Protein AF-A0A850S2R1-F1 (afdb_monomer)

Mean predicted aligned error: 12.79 Å

Secondary structure (DSSP, 8-state):
------------------------EEEEEEE-SSSS---EEEEEEEEEEEEEETTTEEEEEEE-TTSS-EEEEEEETTTEEE-PSPBS-HHHHHHHHHHHHT--

Radius of gyration: 22.03 Å; Cα contacts (8 Å, |Δi|>4): 179; chains: 1; bounding box: 84×21×46 Å

pLDDT: mean 72.72, std 15.81, range [40.78, 91.69]

Solvent-accessible surface area (backbone atoms only — not comparable to full-atom values): 6262 Å² total; per-residue (Å²): 132,89,82,85,87,83,83,88,79,79,81,76,80,78,77,78,74,77,76,76,69,78,69,48,72,47,76,44,61,34,44,52,80,74,64,98,66,72,53,74,39,83,43,68,28,31,47,77,44,76,50,56,15,82,64,39,34,46,35,34,35,29,25,32,88,84,71,62,40,24,36,41,34,36,33,35,97,85,83,44,75,48,35,61,56,75,31,77,43,66,69,60,34,50,54,50,39,52,54,46,36,70,33,108

Structure (mmCIF, N/CA/C/O backbone):
data_AF-A0A850S2R1-F1
#
_entry.id   AF-A0A850S2R1-F1
#
loop_
_atom_site.gro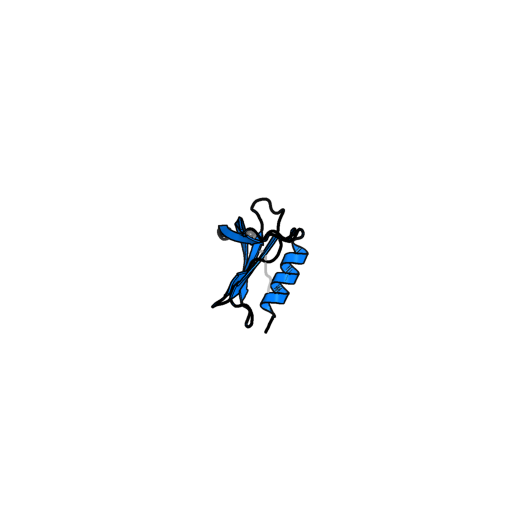up_PDB
_atom_site.id
_atom_site.type_symbol
_atom_site.label_atom_id
_atom_site.label_alt_id
_atom_site.label_comp_id
_atom_site.label_asym_id
_atom_site.label_entity_id
_atom_site.label_seq_id
_atom_site.pdbx_PDB_ins_code
_atom_site.Cartn_x
_atom_site.Cartn_y
_atom_site.Cartn_z
_atom_site.occupancy
_atom_site.B_iso_or_equiv
_atom_site.auth_seq_id
_atom_site.auth_comp_id
_atom_site.auth_asym_id
_atom_site.auth_atom_id
_atom_site.pdbx_PDB_model_num
ATOM 1 N N . MET A 1 1 ? -64.727 1.482 -23.372 1.00 40.78 1 MET A N 1
ATOM 2 C CA . MET A 1 1 ? -63.900 0.318 -23.738 1.00 40.78 1 MET A CA 1
ATOM 3 C C . MET A 1 1 ? -62.848 0.862 -24.699 1.00 40.78 1 MET A C 1
ATOM 5 O O . MET A 1 1 ? -63.258 1.375 -25.729 1.00 40.78 1 MET A O 1
ATOM 9 N N . THR A 1 2 ? -61.646 1.238 -24.229 1.00 45.84 2 THR A N 1
ATOM 10 C CA . THR A 1 2 ? -60.404 0.410 -24.253 1.00 45.84 2 THR A CA 1
ATOM 11 C C . THR A 1 2 ? -60.204 -0.187 -25.648 1.00 45.84 2 THR A C 1
ATOM 13 O O . THR A 1 2 ? -61.080 -0.910 -26.092 1.00 45.84 2 THR A O 1
ATOM 16 N N . GLU A 1 3 ? -59.187 0.175 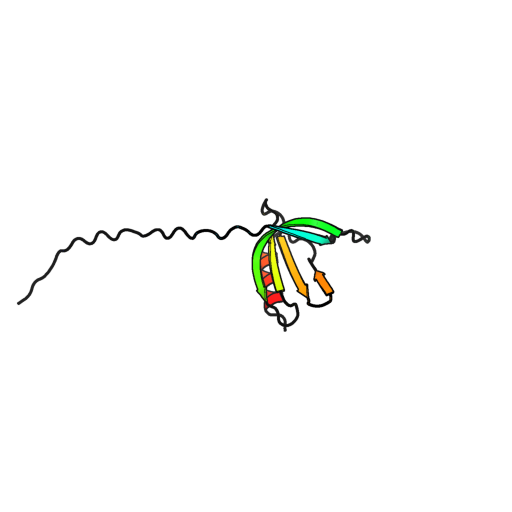-26.432 1.00 46.03 3 GLU A N 1
ATOM 17 C CA . GLU A 1 3 ? -57.750 -0.139 -26.275 1.00 46.03 3 GLU A CA 1
ATOM 18 C C . GLU A 1 3 ? -56.917 0.888 -27.094 1.00 46.03 3 GLU A C 1
ATOM 20 O O . GLU A 1 3 ? -57.336 1.300 -28.169 1.00 46.03 3 GLU A O 1
ATOM 25 N N . GLN A 1 4 ? -55.910 1.574 -26.546 1.00 41.94 4 GLN A N 1
ATOM 26 C CA . GLN A 1 4 ? -54.514 1.169 -26.297 1.00 41.94 4 GLN A CA 1
ATOM 27 C C . GLN A 1 4 ? -53.599 1.044 -27.541 1.00 41.94 4 GLN A C 1
ATOM 29 O O . GLN A 1 4 ? -53.848 0.249 -28.435 1.00 41.94 4 GLN A O 1
ATOM 34 N N . THR A 1 5 ? -52.465 1.765 -27.458 1.00 49.09 5 THR A N 1
ATOM 35 C CA . THR A 1 5 ? -51.103 1.302 -27.814 1.00 49.09 5 THR A CA 1
ATOM 36 C C . THR A 1 5 ? -50.759 1.301 -29.312 1.00 49.09 5 THR A C 1
ATOM 38 O O . THR A 1 5 ? -51.293 0.544 -30.105 1.00 49.09 5 THR A O 1
ATOM 41 N N 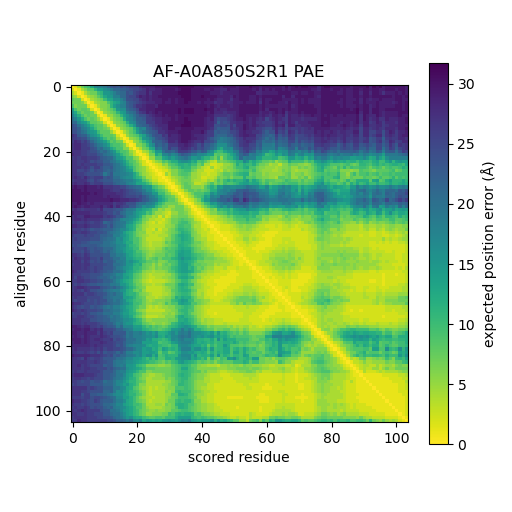. THR A 1 6 ? -49.823 2.124 -29.795 1.00 49.94 6 THR A N 1
ATOM 42 C CA . THR A 1 6 ? -48.381 1.869 -29.624 1.00 49.94 6 THR A CA 1
ATOM 43 C C . THR A 1 6 ? -47.578 3.162 -29.805 1.00 49.94 6 THR A C 1
ATOM 45 O O . THR A 1 6 ? -47.484 3.693 -30.909 1.00 49.94 6 THR A O 1
ATOM 48 N N . GLN A 1 7 ? -46.990 3.664 -28.719 1.00 48.62 7 GLN A N 1
ATOM 49 C CA . GLN A 1 7 ? -45.872 4.606 -28.777 1.00 48.62 7 GLN A CA 1
ATOM 50 C C . GLN A 1 7 ? -44.589 3.773 -28.840 1.00 48.62 7 GLN A C 1
ATOM 52 O O . GLN A 1 7 ? -44.343 2.945 -27.967 1.00 48.62 7 GLN A O 1
ATOM 57 N N . LEU A 1 8 ? -43.809 3.956 -29.902 1.00 53.25 8 LEU A N 1
ATOM 58 C CA . LEU A 1 8 ? -42.462 3.412 -30.022 1.00 53.25 8 LEU A CA 1
ATOM 59 C C . LEU A 1 8 ? -41.544 4.265 -29.135 1.00 53.25 8 LEU A C 1
ATOM 61 O O . LEU A 1 8 ? -41.178 5.373 -29.520 1.00 53.25 8 LEU A O 1
ATOM 65 N N . LEU A 1 9 ? -41.228 3.768 -27.937 1.00 50.03 9 LEU A N 1
ATOM 66 C CA . LEU A 1 9 ? -40.109 4.259 -27.135 1.00 50.03 9 LEU A CA 1
ATOM 67 C C . LEU A 1 9 ? -38.820 3.689 -27.736 1.00 50.03 9 LEU A C 1
ATOM 69 O O . LEU A 1 9 ? -38.566 2.488 -27.668 1.00 50.03 9 LEU A O 1
ATOM 73 N N . THR A 1 10 ? -38.015 4.550 -28.343 1.00 51.53 10 THR A N 1
ATOM 74 C CA . THR A 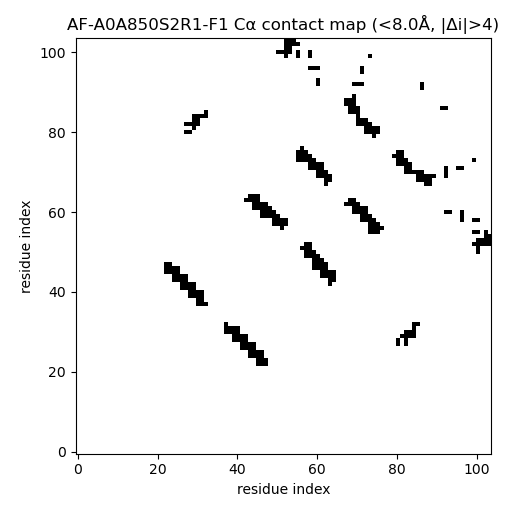1 10 ? -36.576 4.329 -28.464 1.00 51.53 10 THR A CA 1
ATOM 75 C C . THR A 1 10 ? -35.950 4.737 -27.138 1.00 51.53 10 THR A C 1
ATOM 77 O O . THR A 1 10 ? -35.790 5.928 -26.886 1.00 51.53 10 THR A O 1
ATOM 80 N N . ASP A 1 11 ? -35.642 3.757 -26.289 1.00 50.09 11 ASP A N 1
ATOM 81 C CA . ASP A 1 11 ? -34.753 3.962 -25.147 1.00 50.09 11 ASP A CA 1
ATOM 82 C C . ASP A 1 11 ? -33.346 4.241 -25.689 1.00 50.09 11 ASP A C 1
ATOM 84 O O . ASP A 1 11 ? -32.637 3.349 -26.166 1.00 50.09 11 ASP A O 1
ATOM 88 N N . GLU A 1 12 ? -32.972 5.516 -25.669 1.00 54.19 12 GLU A N 1
ATOM 89 C CA . GLU A 1 12 ? -31.592 5.950 -25.812 1.00 54.19 12 GLU A CA 1
ATOM 90 C C . GLU A 1 12 ? -30.824 5.438 -24.591 1.00 54.19 12 GLU A C 1
ATOM 92 O O . GLU A 1 12 ? -31.082 5.819 -23.451 1.00 54.19 12 GLU A O 1
ATOM 97 N N . ILE A 1 13 ? -29.899 4.512 -24.831 1.00 56.78 13 ILE A N 1
ATOM 98 C CA . ILE A 1 13 ? -28.959 4.032 -23.823 1.00 56.78 13 ILE A CA 1
ATOM 99 C C . ILE A 1 13 ? -28.030 5.207 -23.503 1.00 56.78 13 ILE A C 1
ATOM 101 O O . ILE A 1 13 ? -27.055 5.446 -24.217 1.00 56.78 13 ILE A O 1
ATOM 105 N N . GLU A 1 14 ? -28.338 5.953 -22.443 1.00 51.94 14 GLU A N 1
ATOM 106 C CA . GLU A 1 14 ? -27.405 6.891 -21.828 1.00 51.94 14 GLU A CA 1
ATOM 107 C C . GLU A 1 14 ? -26.210 6.091 -21.294 1.00 51.94 14 GLU A C 1
ATOM 109 O O . GLU A 1 14 ? -26.230 5.520 -20.204 1.00 51.94 14 GLU A O 1
ATOM 114 N N . GLN A 1 15 ? -25.149 6.009 -22.096 1.00 51.97 15 GLN A N 1
ATOM 115 C CA . GLN A 1 15 ? -23.833 5.633 -21.603 1.00 51.97 15 GLN A CA 1
ATOM 116 C C . GLN A 1 15 ? -23.325 6.787 -20.739 1.00 51.97 15 GLN A C 1
ATOM 118 O O . GLN A 1 15 ? -22.725 7.740 -21.237 1.00 51.97 15 GLN A O 1
ATOM 123 N N . THR A 1 16 ? -23.573 6.706 -19.435 1.00 45.84 16 THR A N 1
ATOM 124 C CA . THR A 1 16 ? -22.845 7.482 -18.437 1.00 45.84 16 THR A CA 1
ATOM 125 C C . THR A 1 16 ? -21.374 7.092 -18.523 1.00 45.84 16 THR A C 1
ATOM 127 O O . THR A 1 16 ? -20.940 6.066 -18.005 1.00 45.84 16 THR A O 1
ATOM 130 N N . VAL A 1 17 ? -20.599 7.900 -19.245 1.00 55.81 17 VAL A N 1
ATOM 131 C CA . VAL A 1 17 ? -19.140 7.862 -19.193 1.00 55.81 17 VAL A CA 1
ATOM 132 C C . VAL A 1 17 ? -18.775 8.310 -17.783 1.00 55.81 17 VAL A C 1
ATOM 134 O O . VAL A 1 17 ? -18.843 9.498 -17.475 1.00 55.81 17 VAL A O 1
ATOM 137 N N . GLU A 1 18 ? -18.477 7.355 -16.902 1.00 56.97 18 GLU A N 1
ATOM 138 C CA . GLU A 1 18 ? -17.862 7.644 -15.612 1.00 56.97 18 GLU A CA 1
ATOM 139 C C . GLU A 1 18 ? -16.558 8.392 -15.905 1.00 56.97 18 GLU A C 1
ATOM 141 O O . GLU A 1 18 ? -15.605 7.842 -16.456 1.00 56.97 18 GLU A O 1
ATOM 146 N N . GLU A 1 19 ? -16.563 9.695 -15.635 1.00 50.47 19 GLU A N 1
ATOM 147 C CA . GLU A 1 19 ? -15.393 10.552 -15.720 1.00 50.47 19 GLU A CA 1
ATOM 148 C C . GLU A 1 19 ? -14.394 10.024 -14.684 1.00 50.47 19 GLU A C 1
ATOM 150 O O . GLU A 1 19 ? -14.504 10.329 -13.495 1.00 50.47 19 GLU A O 1
ATOM 155 N N . GLU A 1 20 ? -13.490 9.129 -15.107 1.00 50.19 20 GLU A N 1
ATOM 156 C CA . GLU A 1 20 ? -12.493 8.547 -14.212 1.00 50.19 20 GLU A CA 1
ATOM 157 C C . GLU A 1 20 ? -11.706 9.692 -13.581 1.00 50.19 20 GLU A C 1
ATOM 159 O O . GLU A 1 20 ? -10.946 10.402 -14.249 1.00 50.19 20 GLU A O 1
ATOM 164 N N . ALA A 1 21 ? -11.947 9.903 -12.285 1.00 52.66 21 ALA A N 1
ATOM 165 C CA . ALA A 1 21 ? -11.300 10.943 -11.513 1.00 52.66 21 ALA A CA 1
ATOM 166 C C . ALA A 1 21 ? -9.784 10.896 -11.767 1.00 52.66 21 ALA A C 1
ATOM 168 O O . ALA A 1 21 ? -9.211 9.807 -11.890 1.00 52.66 21 ALA A O 1
ATOM 169 N N . PRO A 1 22 ? -9.101 12.052 -11.844 1.00 55.19 22 PRO A N 1
ATOM 170 C CA . PRO A 1 22 ? -7.687 12.081 -12.171 1.00 55.19 22 PRO A CA 1
ATOM 171 C C . PRO A 1 22 ? -6.926 11.197 -11.187 1.00 55.19 22 PRO A C 1
ATOM 173 O O . PRO A 1 22 ? -6.901 11.479 -9.988 1.00 55.19 22 PRO A O 1
ATOM 176 N N . ILE A 1 23 ? -6.306 10.130 -11.703 1.00 60.56 23 ILE A N 1
ATOM 177 C CA . ILE A 1 23 ? -5.495 9.202 -10.913 1.00 60.56 23 ILE A CA 1
ATOM 178 C C . ILE A 1 23 ? -4.452 10.027 -10.158 1.00 60.56 23 ILE A C 1
ATOM 180 O O . ILE A 1 23 ? -3.483 10.529 -10.743 1.00 60.56 23 ILE A O 1
ATOM 184 N N . GLN A 1 24 ? -4.663 10.202 -8.854 1.00 75.62 24 GLN A N 1
ATOM 185 C CA . GLN A 1 24 ? -3.816 11.059 -8.043 1.00 75.62 24 GLN A CA 1
ATOM 186 C C . GLN A 1 24 ? -2.426 10.426 -7.975 1.00 75.62 24 GLN A C 1
ATOM 188 O O . GLN A 1 24 ? -2.261 9.301 -7.503 1.00 75.62 24 GLN A O 1
ATOM 193 N N . ARG A 1 25 ? -1.409 11.137 -8.471 1.00 76.75 25 ARG A N 1
ATOM 194 C CA . ARG A 1 25 ? -0.021 10.671 -8.417 1.00 76.75 25 ARG A CA 1
ATOM 195 C C . ARG A 1 25 ? 0.660 11.201 -7.170 1.00 76.75 25 ARG A C 1
ATOM 197 O O . ARG A 1 25 ? 0.744 12.411 -6.979 1.00 76.75 25 ARG A O 1
ATOM 204 N N . VAL A 1 26 ? 1.196 10.304 -6.351 1.00 75.56 26 VAL A N 1
ATOM 205 C CA . VAL A 1 26 ? 1.914 10.654 -5.122 1.00 75.56 26 VAL A CA 1
ATOM 206 C C . VAL A 1 26 ? 3.315 10.065 -5.180 1.00 75.56 26 VAL A C 1
ATOM 208 O O . VAL A 1 26 ? 3.505 8.924 -5.597 1.00 75.56 26 VAL A O 1
ATOM 211 N N . THR A 1 27 ? 4.315 10.849 -4.778 1.00 75.56 27 THR A N 1
ATOM 212 C CA . THR A 1 27 ? 5.669 10.333 -4.561 1.00 75.56 27 THR A CA 1
ATOM 213 C C . THR A 1 27 ? 5.851 10.073 -3.077 1.00 75.56 27 THR A C 1
ATOM 215 O O . THR A 1 27 ? 5.853 11.017 -2.293 1.00 75.56 27 THR A O 1
ATOM 218 N N . ILE A 1 28 ? 6.001 8.805 -2.702 1.00 72.69 28 ILE A N 1
ATOM 219 C CA . ILE A 1 28 ? 6.230 8.398 -1.313 1.00 72.69 28 ILE A CA 1
ATOM 220 C C . ILE A 1 28 ? 7.617 7.787 -1.145 1.00 72.69 28 ILE A C 1
ATOM 222 O O . ILE A 1 28 ? 8.217 7.296 -2.107 1.00 72.69 28 ILE A O 1
ATOM 226 N N . GLU A 1 29 ? 8.120 7.791 0.085 1.00 69.81 29 GLU A N 1
ATOM 227 C CA . GLU A 1 29 ? 9.305 7.025 0.450 1.00 69.81 29 GLU A CA 1
ATOM 228 C C . GLU A 1 29 ? 8.900 5.596 0.821 1.00 69.81 29 GLU A C 1
ATOM 230 O O . GLU A 1 29 ? 8.082 5.367 1.705 1.00 69.81 29 GLU A O 1
ATOM 235 N N . VAL A 1 30 ? 9.464 4.621 0.113 1.00 68.94 30 VAL A N 1
ATOM 236 C CA . VAL A 1 30 ? 9.246 3.189 0.338 1.00 68.94 30 VAL A CA 1
ATOM 237 C C . VAL A 1 30 ? 10.529 2.539 0.827 1.00 68.94 30 VAL A C 1
ATOM 239 O O . VAL A 1 30 ? 11.613 2.769 0.282 1.00 68.94 30 VAL A O 1
ATOM 242 N N . LEU A 1 31 ? 10.406 1.694 1.849 1.00 65.56 31 LEU A N 1
ATOM 243 C CA . LEU A 1 31 ? 11.525 0.926 2.382 1.00 65.56 31 LEU A CA 1
ATOM 244 C C . LEU A 1 31 ? 11.765 -0.320 1.522 1.00 65.56 31 LEU A C 1
ATOM 246 O O . LEU A 1 31 ? 10.840 -1.048 1.155 1.00 65.56 31 LEU A O 1
ATOM 250 N N . LYS A 1 32 ? 13.031 -0.605 1.206 1.00 58.78 32 LYS A N 1
ATOM 251 C CA . LYS A 1 32 ? 13.395 -1.840 0.502 1.00 58.78 32 LYS A CA 1
ATOM 252 C C . LYS A 1 32 ? 13.092 -3.060 1.384 1.00 58.78 32 LYS A C 1
ATOM 254 O O . LYS A 1 32 ? 13.623 -3.190 2.480 1.00 58.78 32 LYS A O 1
ATOM 259 N N . ALA A 1 33 ? 12.313 -4.004 0.854 1.00 56.06 33 ALA A N 1
ATOM 260 C CA . ALA A 1 33 ? 11.875 -5.211 1.565 1.00 56.06 33 ALA A CA 1
ATOM 261 C C . ALA A 1 33 ? 12.975 -6.254 1.865 1.00 56.06 33 ALA A C 1
ATOM 263 O O . ALA A 1 33 ? 12.705 -7.240 2.545 1.00 56.06 33 ALA A O 1
ATOM 264 N N . LYS A 1 34 ? 14.200 -6.102 1.335 1.00 48.25 34 LYS A N 1
ATOM 265 C CA . LYS A 1 34 ? 15.258 -7.123 1.446 1.00 48.25 34 LYS A CA 1
ATOM 266 C C . LYS A 1 34 ? 16.648 -6.531 1.682 1.00 48.25 34 LYS A C 1
ATOM 268 O O . LYS A 1 34 ? 17.150 -5.773 0.848 1.00 48.25 34 LYS A O 1
ATOM 273 N N . GLY A 1 35 ? 17.275 -7.002 2.762 1.00 51.94 35 GLY A N 1
ATOM 274 C CA . GLY A 1 35 ? 18.634 -6.674 3.202 1.00 51.94 35 GLY A CA 1
ATOM 275 C C . GLY A 1 35 ? 18.624 -5.829 4.475 1.00 51.94 35 GLY A C 1
AT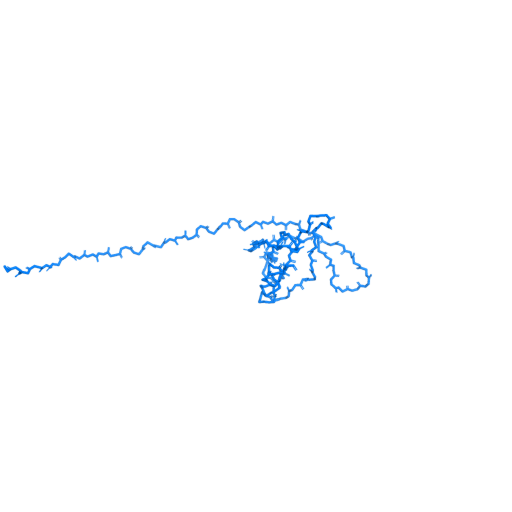OM 276 O O . GLY A 1 35 ? 17.778 -4.954 4.618 1.00 51.94 35 GLY A O 1
ATOM 277 N N . GLY A 1 36 ? 19.564 -6.080 5.394 1.00 53.44 36 GLY A N 1
ATOM 278 C CA . GLY A 1 36 ? 19.648 -5.420 6.709 1.00 53.44 36 GLY A CA 1
ATOM 279 C C . GLY A 1 36 ? 19.839 -3.896 6.682 1.00 53.44 36 GLY A C 1
ATOM 280 O O . GLY A 1 36 ? 19.872 -3.280 7.739 1.00 53.44 36 GLY A O 1
ATOM 281 N N . ASN A 1 37 ? 19.927 -3.285 5.497 1.00 56.16 37 ASN A N 1
ATOM 282 C CA . ASN A 1 37 ? 20.042 -1.845 5.320 1.00 56.16 37 ASN A CA 1
ATOM 283 C C . ASN A 1 37 ? 18.766 -1.302 4.651 1.00 56.16 37 ASN A C 1
ATOM 285 O O . ASN A 1 37 ? 18.556 -1.467 3.445 1.00 56.16 37 ASN A O 1
ATOM 289 N N . ARG A 1 38 ? 17.880 -0.702 5.455 1.00 58.47 38 ARG A N 1
ATOM 290 C CA . ARG A 1 38 ? 16.605 -0.116 5.017 1.00 58.47 38 ARG A CA 1
ATOM 291 C C . ARG A 1 38 ? 16.853 1.284 4.457 1.00 58.47 38 ARG A C 1
ATOM 293 O O . ARG A 1 38 ? 16.674 2.270 5.160 1.00 58.47 38 ARG A O 1
ATOM 300 N N . THR A 1 39 ? 17.282 1.382 3.203 1.00 61.81 39 THR A N 1
ATOM 301 C CA . THR A 1 39 ? 17.365 2.684 2.531 1.00 61.81 39 THR A CA 1
ATOM 302 C C . THR A 1 39 ? 15.983 3.096 2.007 1.00 61.81 39 THR A C 1
ATOM 304 O O . THR A 1 39 ? 15.344 2.303 1.302 1.00 61.81 39 THR A O 1
ATOM 307 N N . PRO A 1 40 ? 15.492 4.304 2.339 1.00 65.88 40 PRO A N 1
ATOM 308 C CA . PRO A 1 40 ? 14.291 4.856 1.727 1.00 65.88 40 PRO A CA 1
ATOM 309 C C . PRO A 1 40 ? 14.525 5.091 0.233 1.00 65.88 40 PRO A C 1
ATOM 311 O O . PRO A 1 40 ? 15.577 5.588 -0.176 1.00 65.88 40 PRO A O 1
ATOM 314 N N . ARG A 1 41 ? 13.545 4.746 -0.603 1.00 71.75 41 ARG A N 1
ATOM 315 C CA . ARG A 1 41 ? 13.537 5.091 -2.028 1.00 71.75 41 ARG A CA 1
ATOM 316 C C . ARG A 1 41 ? 12.267 5.860 -2.352 1.00 71.75 41 ARG A C 1
ATOM 318 O O . ARG A 1 41 ? 11.186 5.440 -1.969 1.00 71.75 41 ARG A O 1
ATOM 325 N N . LYS A 1 42 ? 12.385 6.936 -3.128 1.00 75.44 42 LYS A N 1
ATOM 326 C CA . LYS A 1 42 ? 11.220 7.636 -3.680 1.00 75.44 42 LYS A CA 1
ATOM 327 C C . LYS A 1 42 ? 10.567 6.790 -4.776 1.00 75.44 42 LYS A C 1
ATOM 329 O O . LYS A 1 42 ? 11.250 6.365 -5.711 1.00 75.44 42 LYS A O 1
ATOM 334 N N . ALA A 1 43 ? 9.266 6.548 -4.661 1.00 75.06 43 ALA A N 1
ATOM 335 C CA . ALA A 1 43 ? 8.455 5.864 -5.661 1.00 75.06 43 ALA A CA 1
ATOM 336 C C . ALA A 1 43 ? 7.242 6.720 -6.028 1.00 75.06 43 ALA A C 1
ATOM 338 O O . ALA A 1 43 ? 6.518 7.180 -5.149 1.00 75.06 43 ALA A O 1
ATOM 339 N N . THR A 1 44 ? 7.029 6.923 -7.329 1.00 82.81 44 THR A N 1
ATOM 340 C CA . THR A 1 44 ? 5.827 7.572 -7.860 1.00 82.81 44 THR A CA 1
ATOM 341 C C . THR A 1 44 ? 4.744 6.527 -8.045 1.00 82.81 44 THR A C 1
ATOM 343 O O . THR A 1 44 ? 4.945 5.555 -8.777 1.00 82.81 44 THR A O 1
ATOM 346 N N . LEU A 1 45 ? 3.611 6.737 -7.387 1.00 85.50 45 LEU A N 1
ATOM 347 C CA . LEU A 1 45 ? 2.485 5.820 -7.356 1.00 85.50 45 LEU A CA 1
ATOM 348 C C . LEU A 1 45 ? 1.210 6.517 -7.819 1.00 85.50 45 LEU A C 1
ATOM 350 O O . LEU A 1 45 ? 1.049 7.720 -7.636 1.00 85.50 45 LEU A O 1
ATOM 354 N N . CYS A 1 46 ? 0.316 5.729 -8.387 1.00 87.19 46 CYS A N 1
ATOM 355 C CA . CYS A 1 46 ? -1.062 6.054 -8.694 1.00 87.19 46 CYS A CA 1
ATOM 356 C C . CYS A 1 46 ? -1.924 5.616 -7.509 1.00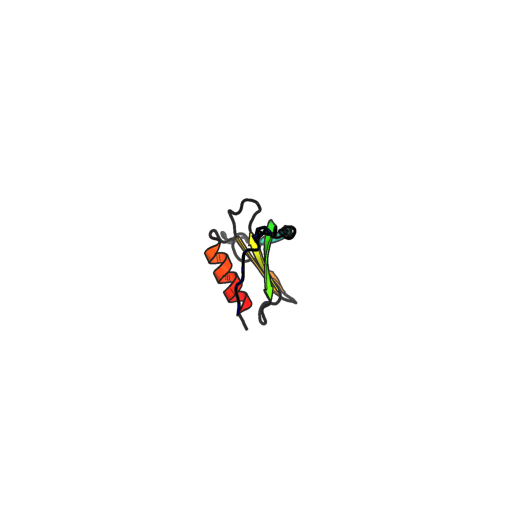 87.19 46 CYS A C 1
ATOM 358 O O . CYS A 1 46 ? -1.932 4.430 -7.183 1.00 87.19 46 CYS A O 1
ATOM 360 N N . ILE A 1 47 ? -2.611 6.548 -6.850 1.00 87.62 47 ILE A N 1
ATOM 361 C CA . ILE A 1 47 ? -3.592 6.209 -5.817 1.00 87.62 47 ILE A CA 1
ATOM 362 C C . ILE A 1 47 ? -4.817 5.621 -6.511 1.00 87.62 47 ILE A C 1
ATOM 364 O O . ILE A 1 47 ? -5.375 6.239 -7.413 1.00 87.62 47 ILE A O 1
ATOM 368 N N . ILE A 1 48 ? -5.195 4.423 -6.081 1.00 88.69 48 ILE A N 1
ATOM 369 C CA . ILE A 1 48 ? -6.352 3.685 -6.587 1.00 88.69 48 ILE A CA 1
ATOM 370 C C . ILE A 1 48 ? -7.538 3.883 -5.651 1.00 88.69 48 ILE A C 1
ATOM 372 O O . ILE A 1 48 ? -8.648 4.145 -6.096 1.00 88.69 48 ILE A O 1
ATOM 376 N N . GLN A 1 49 ? -7.296 3.792 -4.343 1.00 89.25 49 GLN A N 1
ATOM 377 C CA . GLN A 1 49 ? -8.344 3.912 -3.339 1.00 89.25 49 GLN A CA 1
ATOM 378 C C . GLN A 1 49 ? -7.800 4.534 -2.056 1.00 89.25 49 GLN A C 1
ATOM 380 O O . GLN A 1 49 ? -6.625 4.384 -1.715 1.00 89.25 49 GLN A O 1
ATOM 385 N N . THR A 1 50 ? -8.666 5.225 -1.326 1.00 90.00 50 THR A N 1
ATOM 386 C CA . THR A 1 50 ? -8.380 5.769 0.001 1.00 90.00 50 THR A CA 1
ATOM 387 C C . THR A 1 50 ? -9.421 5.274 0.999 1.00 90.00 50 THR A C 1
ATOM 389 O O . THR A 1 50 ? -10.562 4.981 0.647 1.00 90.00 50 THR A O 1
ATOM 392 N N . GLY A 1 51 ? -9.007 5.134 2.251 1.00 89.00 51 GLY A N 1
ATOM 393 C CA . GLY A 1 51 ? -9.820 4.660 3.359 1.00 89.00 51 GLY A CA 1
ATOM 394 C C . GLY A 1 51 ? -9.342 5.258 4.677 1.00 89.00 51 GLY A C 1
ATOM 395 O O . GLY A 1 51 ? -8.319 5.943 4.736 1.00 89.00 51 GLY A O 1
ATOM 396 N N . GLN A 1 52 ? -10.105 5.014 5.735 1.00 89.12 52 GLN A N 1
ATOM 397 C CA . GLN A 1 52 ? -9.773 5.425 7.097 1.00 89.12 52 GLN A CA 1
ATOM 398 C C . GLN A 1 52 ? -9.701 4.191 7.993 1.00 89.12 52 GLN A C 1
ATOM 400 O O . GLN A 1 52 ? -10.364 3.191 7.733 1.00 89.12 52 GLN A O 1
ATOM 405 N N . SER A 1 53 ? -8.876 4.275 9.025 1.00 87.00 53 SER A N 1
ATOM 406 C CA . SER A 1 53 ? -8.656 3.264 10.049 1.00 87.00 53 SER A CA 1
ATOM 407 C C . SER A 1 53 ? -8.616 3.961 11.403 1.00 87.00 53 SER A C 1
ATOM 409 O O . SER A 1 53 ? -7.932 4.974 11.552 1.00 87.00 53 SER A O 1
ATOM 411 N N . GLU A 1 54 ? -9.315 3.418 12.398 1.00 85.00 54 GLU A N 1
ATOM 412 C CA . GLU A 1 54 ? -9.274 3.945 13.770 1.00 85.00 54 GLU A CA 1
ATOM 413 C C . GLU A 1 54 ? -7.862 3.822 14.355 1.00 85.00 54 GLU A C 1
ATOM 415 O O . GLU A 1 54 ? -7.361 4.741 15.003 1.00 85.00 54 GLU A O 1
ATOM 420 N N . LYS A 1 55 ? -7.183 2.713 14.043 1.00 83.56 55 LYS A N 1
ATOM 421 C CA . LYS A 1 55 ? -5.820 2.448 14.492 1.00 83.56 55 LYS A CA 1
ATOM 422 C C . LYS A 1 55 ? -4.769 3.190 13.673 1.00 83.56 55 LYS A C 1
ATOM 424 O O . LYS A 1 55 ? -3.795 3.690 14.235 1.00 83.56 55 LYS A O 1
ATOM 429 N N . HIS A 1 56 ? -4.932 3.214 12.350 1.00 80.69 56 HIS A N 1
ATOM 430 C CA . HIS A 1 56 ? -3.891 3.629 11.405 1.00 80.69 56 HIS A CA 1
ATOM 431 C C . HIS A 1 56 ? -4.098 5.001 10.757 1.00 80.69 56 HIS A C 1
ATOM 433 O O . HIS A 1 56 ? -3.229 5.445 10.012 1.00 80.69 56 HIS A O 1
ATOM 439 N N . GLY A 1 57 ? -5.208 5.686 11.036 1.00 85.75 57 GLY A N 1
ATOM 440 C CA . GLY A 1 57 ? -5.542 6.949 10.388 1.00 85.75 57 GLY A CA 1
ATOM 441 C C . GLY A 1 57 ? -5.872 6.751 8.909 1.00 85.75 57 GLY A C 1
ATOM 442 O O . GLY A 1 57 ? -6.713 5.928 8.552 1.00 85.75 57 GLY A O 1
ATOM 443 N N . SER A 1 58 ? -5.215 7.505 8.030 1.00 88.06 58 SER A N 1
ATOM 444 C CA . SER A 1 58 ? -5.479 7.436 6.590 1.00 88.06 58 SER A CA 1
ATOM 445 C C . SER A 1 58 ? -4.775 6.235 5.961 1.00 88.06 58 SER A C 1
ATOM 447 O O . SER A 1 58 ? -3.562 6.079 6.094 1.00 88.06 58 SER A O 1
ATOM 449 N N . VAL A 1 59 ? -5.521 5.408 5.230 1.00 88.62 59 VAL A N 1
ATOM 450 C CA . VAL A 1 59 ? -4.995 4.251 4.496 1.00 88.62 59 VAL A CA 1
ATOM 451 C C . VAL A 1 59 ? -5.206 4.482 3.003 1.00 88.62 59 VAL A C 1
ATOM 453 O O . VAL A 1 59 ? -6.279 4.897 2.574 1.00 88.62 59 VAL A O 1
ATOM 456 N N . ARG A 1 60 ? -4.191 4.234 2.177 1.00 89.62 60 ARG A N 1
ATOM 457 C CA . ARG A 1 60 ? -4.259 4.413 0.722 1.00 89.62 60 ARG A CA 1
ATOM 458 C C . ARG A 1 60 ? -3.768 3.162 0.011 1.00 89.62 60 ARG A C 1
ATOM 460 O O . ARG A 1 60 ? -2.690 2.660 0.317 1.00 89.62 60 ARG A O 1
ATOM 467 N N . LEU A 1 61 ? -4.534 2.687 -0.960 1.00 89.50 61 LEU A N 1
ATOM 468 C CA . LEU A 1 61 ? -4.110 1.682 -1.922 1.00 89.50 61 LEU A CA 1
ATOM 469 C C . LEU A 1 61 ? -3.521 2.394 -3.135 1.00 89.50 61 LEU A C 1
ATOM 471 O O . LEU A 1 61 ? -4.147 3.285 -3.711 1.00 89.50 61 LEU A O 1
ATOM 475 N N . ALA A 1 62 ? -2.318 1.999 -3.525 1.00 90.00 62 ALA A N 1
ATOM 476 C CA . ALA A 1 62 ? -1.608 2.615 -4.626 1.00 90.00 62 ALA A CA 1
ATOM 477 C C . ALA A 1 62 ? -0.855 1.576 -5.456 1.00 90.00 62 ALA A C 1
ATOM 479 O O . ALA A 1 62 ? -0.447 0.529 -4.953 1.00 90.00 62 ALA A O 1
ATOM 480 N N . CYS A 1 63 ? -0.612 1.877 -6.725 1.00 89.44 63 CYS A N 1
ATOM 481 C CA . CYS A 1 63 ? 0.196 1.033 -7.596 1.00 89.44 63 CYS A CA 1
ATOM 482 C C . CYS A 1 63 ? 1.198 1.861 -8.401 1.00 89.44 63 CYS A C 1
ATOM 484 O O . CYS A 1 63 ? 1.069 3.075 -8.549 1.00 89.44 63 CYS A O 1
ATOM 486 N N . THR A 1 64 ? 2.248 1.230 -8.914 1.00 88.38 64 THR A N 1
ATOM 487 C CA . THR A 1 64 ? 3.128 1.889 -9.882 1.00 88.38 64 THR A CA 1
ATOM 488 C C . THR A 1 64 ? 2.362 2.191 -11.172 1.00 88.38 64 THR A C 1
ATOM 490 O O . THR A 1 64 ? 1.504 1.401 -11.550 1.00 88.38 64 THR A O 1
ATOM 493 N N . PRO A 1 65 ? 2.716 3.244 -11.933 1.00 84.06 65 PRO A N 1
ATOM 494 C CA . PRO A 1 65 ? 2.025 3.584 -13.184 1.00 84.06 65 PRO A CA 1
ATOM 495 C C . PRO A 1 65 ? 1.963 2.456 -14.225 1.00 84.06 65 PRO A C 1
ATOM 497 O O . PRO A 1 65 ? 1.125 2.479 -15.113 1.00 84.06 65 PRO A O 1
ATOM 500 N N . ASN A 1 66 ? 2.860 1.472 -14.132 1.00 84.19 66 ASN A N 1
ATOM 501 C CA . ASN A 1 66 ? 2.865 0.287 -14.990 1.00 84.19 66 ASN A CA 1
ATOM 502 C C . ASN A 1 66 ? 2.000 -0.881 -14.462 1.00 84.19 66 ASN A C 1
ATOM 504 O O . ASN A 1 66 ? 2.057 -1.959 -15.046 1.00 84.19 66 ASN A O 1
ATOM 508 N N . GLY A 1 67 ? 1.308 -0.721 -13.329 1.00 82.38 67 GLY A N 1
ATOM 509 C CA . GLY A 1 67 ? 0.454 -1.731 -12.689 1.00 82.38 67 GLY A CA 1
ATOM 510 C C . GLY A 1 67 ? 1.177 -2.939 -12.077 1.00 82.38 67 GLY A C 1
ATOM 511 O O . GLY A 1 67 ? 0.529 -3.865 -11.599 1.00 82.38 67 GLY A O 1
ATOM 512 N N . LYS A 1 68 ? 2.518 -2.977 -12.093 1.00 86.25 68 LYS A N 1
ATOM 513 C CA . LYS A 1 68 ? 3.290 -4.173 -11.695 1.00 86.25 68 LYS A CA 1
ATOM 514 C C . LYS A 1 68 ? 3.510 -4.313 -10.195 1.00 86.25 68 LYS A C 1
ATOM 516 O O . LYS A 1 68 ? 3.737 -5.423 -9.721 1.00 86.25 68 LYS A O 1
ATOM 521 N N . THR A 1 69 ? 3.520 -3.202 -9.471 1.00 87.69 69 THR A N 1
ATOM 522 C CA . THR A 1 69 ? 3.843 -3.184 -8.048 1.00 87.69 69 THR A CA 1
ATOM 523 C C . THR A 1 69 ? 2.764 -2.436 -7.299 1.00 87.69 69 THR A C 1
ATOM 525 O O . THR A 1 69 ? 2.416 -1.316 -7.666 1.00 87.69 69 THR A O 1
ATOM 528 N N . TRP A 1 70 ? 2.285 -3.045 -6.225 1.00 89.00 70 TRP A N 1
ATOM 529 C CA . TRP A 1 70 ? 1.232 -2.517 -5.378 1.00 89.00 70 TRP A CA 1
ATOM 530 C C . TRP A 1 70 ? 1.779 -2.125 -4.014 1.00 89.00 70 TRP A C 1
ATOM 532 O O . TRP A 1 70 ? 2.749 -2.700 -3.514 1.00 89.00 70 TRP A O 1
ATOM 542 N N . TYR A 1 71 ? 1.145 -1.130 -3.418 1.00 87.06 71 TYR A N 1
ATOM 543 C CA . TYR A 1 71 ? 1.496 -0.564 -2.132 1.00 87.06 71 TYR A CA 1
ATOM 544 C C . TYR A 1 71 ? 0.217 -0.278 -1.365 1.00 87.06 71 TYR A C 1
ATOM 546 O O . TYR A 1 71 ? -0.740 0.267 -1.909 1.00 87.06 71 TYR A O 1
ATOM 554 N N . VAL A 1 72 ? 0.234 -0.603 -0.082 1.00 87.81 72 VAL A N 1
ATOM 555 C CA . VAL A 1 72 ? -0.741 -0.089 0.871 1.00 87.81 72 VAL A CA 1
ATOM 556 C C . VAL A 1 72 ? 0.021 0.867 1.764 1.00 87.81 72 VAL A C 1
ATOM 558 O O . VAL A 1 72 ? 1.086 0.518 2.258 1.00 87.81 72 VAL A O 1
ATOM 561 N N . VAL A 1 73 ? -0.463 2.091 1.896 1.00 84.75 73 VAL A N 1
ATOM 562 C CA . VAL A 1 73 ? 0.213 3.174 2.604 1.00 84.75 73 VAL A CA 1
ATOM 563 C C . VAL A 1 73 ? -0.667 3.569 3.770 1.00 84.75 73 VAL A C 1
ATOM 565 O O . VAL A 1 73 ? -1.788 4.018 3.550 1.00 84.75 73 VAL A O 1
ATOM 568 N N . ALA A 1 74 ? -0.166 3.410 4.988 1.00 83.81 74 ALA A N 1
ATOM 569 C CA . ALA A 1 74 ? -0.837 3.888 6.187 1.00 83.81 74 ALA A CA 1
ATOM 570 C C . ALA A 1 74 ? -0.126 5.143 6.699 1.00 83.81 74 ALA A C 1
ATOM 572 O O . ALA A 1 74 ? 1.106 5.204 6.731 1.00 83.81 74 ALA A O 1
ATOM 573 N N . GLU A 1 75 ? -0.898 6.155 7.074 1.00 79.62 75 GLU A N 1
ATOM 574 C CA . GLU A 1 75 ? -0.401 7.417 7.605 1.00 79.62 75 GLU A CA 1
ATOM 575 C C . GLU A 1 75 ? -0.980 7.646 8.999 1.00 79.62 75 GLU A C 1
ATOM 577 O O . GLU A 1 75 ? -2.137 8.049 9.155 1.00 79.62 75 GLU A O 1
ATOM 582 N N . HIS A 1 76 ? -0.139 7.407 10.006 1.00 73.44 76 HIS A N 1
ATOM 583 C CA . HIS A 1 76 ? -0.484 7.679 11.393 1.00 73.44 76 HIS A CA 1
ATOM 584 C C . HIS A 1 76 ? -0.218 9.147 11.741 1.00 73.44 76 HIS A C 1
ATOM 586 O O . HIS A 1 76 ? 0.864 9.667 11.429 1.00 73.44 76 HIS A O 1
ATOM 592 N N . PRO A 1 77 ? -1.126 9.802 12.485 1.00 57.47 77 PRO A N 1
ATOM 593 C CA . PRO A 1 77 ? -0.853 11.104 13.074 1.00 57.47 77 PRO A CA 1
ATOM 594 C C . PRO A 1 77 ? 0.204 10.955 14.183 1.00 57.47 77 PRO A C 1
ATOM 596 O O . PRO A 1 77 ? -0.116 10.649 15.325 1.00 57.47 77 PRO A O 1
ATOM 599 N N . GLY A 1 78 ? 1.482 11.131 13.832 1.00 57.75 78 GLY A N 1
ATOM 600 C CA . GLY A 1 78 ? 2.613 11.145 14.773 1.00 57.75 78 GLY A CA 1
ATOM 601 C C . GLY A 1 78 ? 3.815 10.288 14.363 1.00 57.75 78 GLY A C 1
ATOM 602 O O . GLY A 1 78 ? 4.943 10.666 14.663 1.00 57.75 78 GLY A O 1
ATOM 603 N N . GLU A 1 79 ? 3.602 9.188 13.633 1.00 63.72 79 GLU A N 1
ATOM 604 C CA . GLU A 1 79 ? 4.688 8.299 13.163 1.00 63.72 79 GLU A CA 1
ATOM 605 C C . GLU A 1 79 ? 5.063 8.522 11.687 1.00 63.72 79 GLU A C 1
ATOM 607 O O . GLU A 1 79 ? 6.113 8.066 11.233 1.00 63.72 79 GLU A O 1
ATOM 612 N N . GLY A 1 80 ? 4.243 9.271 10.942 1.00 63.72 80 GLY A N 1
ATOM 613 C CA . GLY A 1 80 ? 4.469 9.566 9.530 1.00 63.72 80 GLY A CA 1
ATOM 614 C C . GLY A 1 80 ? 3.947 8.474 8.591 1.00 63.72 80 GLY A C 1
ATOM 615 O O . GLY A 1 80 ? 3.125 7.634 8.959 1.00 63.72 80 GLY A O 1
ATOM 616 N N . VAL A 1 81 ? 4.388 8.528 7.333 1.00 65.94 81 VAL A N 1
ATOM 617 C CA . VAL A 1 81 ? 3.922 7.634 6.264 1.00 65.94 81 VAL A CA 1
ATOM 618 C C . VAL A 1 81 ? 4.698 6.320 6.315 1.00 65.94 81 VAL A C 1
ATOM 620 O O . VAL A 1 81 ? 5.890 6.287 6.010 1.00 65.94 81 VAL A O 1
ATOM 623 N N . ILE A 1 82 ? 4.018 5.221 6.646 1.00 60.59 82 ILE A N 1
ATOM 624 C CA . ILE A 1 82 ? 4.591 3.876 6.594 1.00 60.59 82 ILE A CA 1
ATOM 625 C C . ILE A 1 82 ? 4.015 3.160 5.375 1.00 60.59 82 ILE A C 1
ATOM 627 O O . ILE A 1 82 ? 2.851 2.761 5.340 1.00 60.59 82 ILE A O 1
ATOM 631 N N . ALA A 1 83 ? 4.860 2.971 4.364 1.00 65.19 83 ALA A N 1
ATOM 632 C CA . ALA A 1 83 ? 4.583 2.064 3.261 1.00 65.19 83 ALA A CA 1
ATOM 633 C C . ALA A 1 83 ? 5.274 0.714 3.540 1.00 65.19 83 ALA A C 1
ATOM 635 O O . ALA A 1 83 ? 6.509 0.643 3.460 1.00 65.19 83 ALA A O 1
ATOM 636 N N . PRO A 1 84 ? 4.533 -0.355 3.896 1.00 66.69 84 PRO A N 1
ATOM 637 C CA . PRO A 1 84 ? 5.048 -1.719 3.907 1.00 66.69 84 PRO A CA 1
ATOM 638 C C . PRO A 1 84 ? 5.718 -2.124 2.586 1.00 66.69 84 PRO A C 1
ATOM 640 O O . PRO A 1 84 ? 5.646 -1.446 1.558 1.00 66.69 84 PRO A O 1
ATOM 643 N N . ALA A 1 85 ? 6.403 -3.268 2.638 1.00 66.88 85 ALA A N 1
ATOM 644 C CA . ALA A 1 85 ? 7.067 -3.868 1.490 1.00 66.88 85 ALA A CA 1
ATOM 645 C C . ALA A 1 85 ? 6.137 -3.942 0.258 1.00 66.88 85 ALA A C 1
ATOM 647 O O . ALA A 1 85 ? 4.958 -4.259 0.410 1.00 66.88 85 ALA A O 1
ATOM 648 N N . PRO A 1 86 ? 6.663 -3.702 -0.960 1.00 79.06 86 PRO A N 1
ATOM 649 C CA . PRO A 1 86 ? 5.879 -3.788 -2.186 1.00 79.06 86 PRO A CA 1
ATOM 650 C C . PRO A 1 86 ? 5.219 -5.158 -2.347 1.00 79.06 86 PRO A C 1
ATOM 652 O O . PRO A 1 86 ? 5.877 -6.193 -2.202 1.00 79.06 86 PRO A O 1
ATOM 655 N N . LEU A 1 87 ? 3.947 -5.143 -2.731 1.00 84.38 87 LEU A N 1
ATOM 656 C CA . LEU A 1 87 ? 3.151 -6.320 -3.056 1.00 84.38 87 LEU A CA 1
ATOM 657 C C . LEU A 1 87 ? 3.181 -6.561 -4.567 1.00 84.38 87 LEU A C 1
ATOM 659 O O . LEU A 1 87 ? 3.192 -5.624 -5.370 1.00 84.38 87 LEU A O 1
ATOM 663 N N . ARG A 1 88 ? 3.236 -7.834 -4.967 1.00 83.81 88 ARG A N 1
ATOM 664 C CA . ARG A 1 88 ? 3.297 -8.225 -6.388 1.00 83.81 88 ARG A CA 1
ATOM 665 C C . ARG A 1 88 ? 1.922 -8.396 -7.016 1.00 83.81 88 ARG A C 1
ATOM 667 O O . ARG A 1 88 ? 1.811 -8.348 -8.236 1.00 83.81 88 ARG A O 1
ATOM 674 N N . HIS A 1 89 ? 0.902 -8.615 -6.194 1.00 87.75 89 HIS A N 1
ATOM 675 C CA . HIS A 1 89 ? -0.435 -8.953 -6.649 1.00 87.75 89 HIS A CA 1
ATOM 676 C C . HIS A 1 89 ? -1.456 -7.962 -6.100 1.00 87.75 89 HIS A C 1
ATOM 678 O O . HIS A 1 89 ? -1.488 -7.682 -4.904 1.00 87.75 89 HIS A O 1
ATOM 684 N N . GLU A 1 90 ? -2.322 -7.485 -6.989 1.00 88.44 90 GLU A N 1
ATOM 685 C CA . GLU A 1 90 ? -3.431 -6.583 -6.677 1.00 88.44 90 GLU A CA 1
ATOM 686 C C . GLU A 1 90 ? -4.315 -7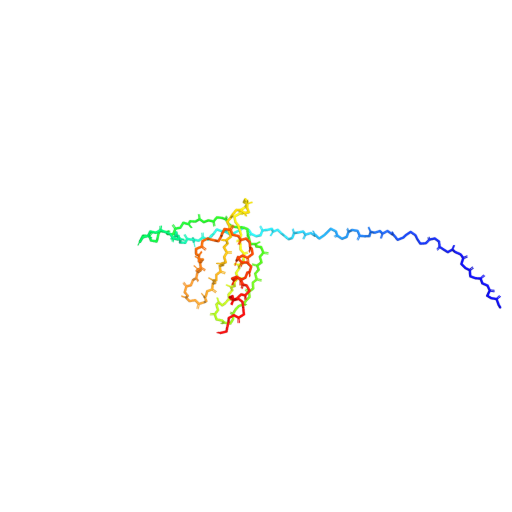.126 -5.552 1.00 88.44 90 GLU A C 1
ATOM 688 O O . GLU A 1 90 ? -4.574 -6.439 -4.570 1.00 88.44 90 GLU A O 1
ATOM 693 N N . ARG A 1 91 ? -4.708 -8.401 -5.645 1.00 90.50 91 ARG A N 1
ATOM 694 C CA . ARG A 1 91 ? -5.571 -9.050 -4.651 1.00 90.50 91 ARG A CA 1
ATOM 695 C C . ARG A 1 91 ? -4.981 -9.025 -3.240 1.00 90.50 91 ARG A C 1
ATOM 697 O O . ARG A 1 91 ? -5.710 -8.827 -2.274 1.00 90.50 91 ARG A O 1
ATOM 704 N N . GLU A 1 92 ? -3.672 -9.228 -3.112 1.00 89.44 92 GLU A N 1
ATOM 705 C CA . GLU A 1 92 ? -2.988 -9.153 -1.815 1.00 89.44 92 GLU A CA 1
ATOM 706 C C . GLU A 1 92 ? -3.029 -7.729 -1.259 1.00 89.44 92 GLU A C 1
ATOM 708 O O . GLU A 1 92 ? -3.256 -7.539 -0.065 1.00 89.44 92 GLU A O 1
ATOM 713 N N . ALA A 1 93 ? -2.859 -6.732 -2.131 1.00 89.50 93 ALA A N 1
ATOM 714 C CA . ALA A 1 93 ? -2.917 -5.328 -1.756 1.00 89.50 93 ALA A CA 1
ATOM 715 C C . ALA A 1 93 ? -4.323 -4.902 -1.327 1.00 89.50 93 ALA A C 1
ATOM 717 O O . ALA A 1 93 ? -4.456 -4.250 -0.296 1.00 89.50 93 ALA A O 1
ATOM 718 N N . TYR A 1 94 ? -5.366 -5.341 -2.033 1.00 91.56 94 TYR A N 1
ATOM 719 C CA . TYR A 1 94 ? -6.754 -5.113 -1.628 1.00 91.56 94 TYR A CA 1
ATOM 720 C C . TYR A 1 94 ? -7.086 -5.751 -0.279 1.00 91.56 94 TYR A C 1
ATOM 722 O O . TYR A 1 94 ? -7.656 -5.095 0.590 1.00 91.56 94 TYR A O 1
ATOM 730 N N . ASN A 1 95 ? -6.686 -7.007 -0.063 1.00 90.88 95 ASN A N 1
ATOM 731 C CA . ASN A 1 95 ? -6.924 -7.682 1.212 1.00 90.88 95 ASN A CA 1
ATOM 732 C C . ASN A 1 95 ? -6.221 -6.963 2.373 1.00 90.88 95 ASN A C 1
ATOM 734 O O . ASN A 1 95 ? -6.808 -6.783 3.437 1.00 90.88 95 ASN A O 1
ATOM 738 N N . MET A 1 96 ? -4.971 -6.535 2.168 1.00 88.62 96 MET A N 1
ATOM 739 C CA . MET A 1 96 ? -4.223 -5.779 3.171 1.00 88.62 96 MET A CA 1
ATOM 740 C C . MET A 1 96 ? -4.839 -4.399 3.418 1.00 88.62 96 MET A C 1
ATOM 742 O O . MET A 1 96 ? -4.954 -3.993 4.570 1.00 88.62 96 MET A O 1
ATOM 746 N N . PHE A 1 97 ? -5.262 -3.697 2.365 1.00 90.88 97 PHE A N 1
ATOM 747 C CA . PHE A 1 97 ? -5.957 -2.415 2.471 1.00 90.88 97 PHE A CA 1
ATOM 748 C C . PHE A 1 97 ? -7.223 -2.540 3.326 1.00 90.88 97 PHE A C 1
ATOM 750 O O . PHE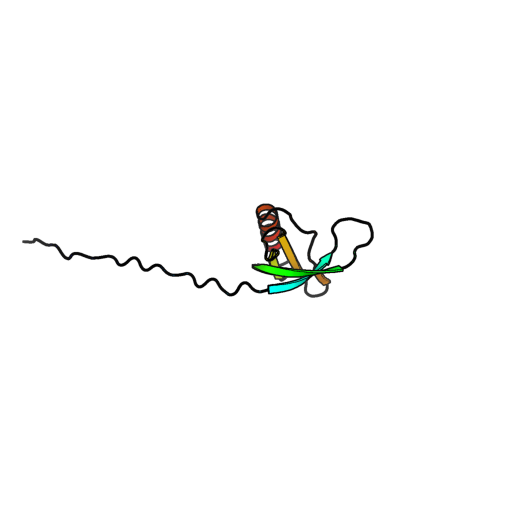 A 1 97 ? -7.339 -1.839 4.329 1.00 90.88 97 PHE A O 1
ATOM 757 N N . ASN A 1 98 ? -8.105 -3.490 3.005 1.00 91.69 98 ASN A N 1
ATOM 758 C CA . ASN A 1 98 ? -9.331 -3.725 3.771 1.00 91.69 98 ASN A CA 1
ATOM 759 C C . ASN A 1 98 ? -9.020 -4.086 5.228 1.00 91.69 98 ASN A C 1
ATOM 761 O O . ASN A 1 98 ? -9.586 -3.498 6.144 1.00 91.69 98 ASN A O 1
ATOM 765 N N . SER A 1 99 ? -8.051 -4.981 5.451 1.00 89.25 99 SER A N 1
ATOM 766 C CA . SER A 1 99 ? -7.644 -5.375 6.802 1.00 89.25 99 SER A CA 1
ATOM 767 C C . SER A 1 99 ? -7.112 -4.204 7.632 1.00 89.25 99 SER A C 1
ATOM 769 O O . SER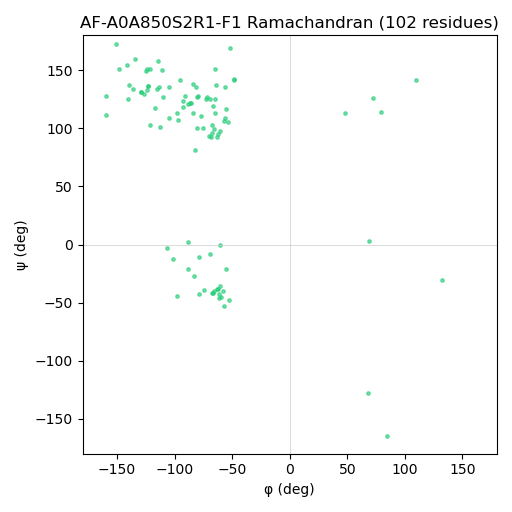 A 1 99 ? -7.326 -4.190 8.842 1.00 89.25 99 SER A O 1
ATOM 771 N N . LEU A 1 100 ? -6.407 -3.245 7.024 1.00 87.75 100 LEU A N 1
ATOM 772 C CA . LEU A 1 100 ? -5.935 -2.051 7.728 1.00 87.75 100 LEU A CA 1
ATOM 773 C C . LEU A 1 100 ? -7.074 -1.066 7.994 1.00 87.75 100 LEU A C 1
ATOM 775 O O . LEU A 1 100 ? -7.126 -0.496 9.080 1.00 87.75 100 LEU A O 1
ATOM 779 N N . CYS A 1 101 ? -8.000 -0.888 7.050 1.00 88.12 101 CYS A N 1
ATOM 780 C CA . CYS A 1 101 ? -9.189 -0.059 7.252 1.00 88.12 101 CYS A CA 1
ATOM 781 C C . CYS A 1 101 ? -10.091 -0.588 8.377 1.00 88.12 101 CYS A C 1
ATOM 783 O O . CYS A 1 101 ? -10.607 0.195 9.167 1.00 88.12 101 CYS A O 1
ATOM 785 N N . GLU A 1 102 ? -10.240 -1.906 8.495 1.00 90.25 102 GLU A N 1
ATOM 786 C CA . GLU A 1 102 ? -11.048 -2.549 9.540 1.00 90.25 102 GLU A CA 1
ATOM 787 C C . GLU A 1 102 ? -10.344 -2.631 10.904 1.00 90.25 102 GLU A C 1
ATOM 789 O O . GLU A 1 102 ? -10.977 -2.972 11.907 1.00 90.25 102 GLU A O 1
ATOM 794 N N . ALA A 1 103 ? -9.042 -2.335 10.966 1.00 83.69 103 ALA A N 1
ATOM 795 C CA . ALA A 1 103 ? -8.284 -2.387 12.206 1.00 83.69 103 ALA A CA 1
ATOM 796 C C . ALA A 1 103 ? -8.721 -1.275 13.174 1.00 83.69 103 ALA A C 1
ATOM 798 O O . ALA A 1 103 ? -8.679 -0.085 12.841 1.00 83.69 103 ALA A O 1
ATOM 799 N N . LYS A 1 104 ? -9.089 -1.696 14.387 1.00 80.94 104 LYS A N 1
ATOM 800 C CA . LYS A 1 104 ? -9.454 -0.848 15.526 1.00 80.94 104 LYS A CA 1
ATOM 801 C C . LYS A 1 104 ? -8.349 -0.837 16.574 1.00 80.94 104 LYS A C 1
ATOM 803 O O . LYS A 1 104 ? -7.672 -1.885 16.725 1.00 80.94 104 LYS A O 1
#

Sequence (104 aa):
MTEQTTQLLTDEIEQTVEEEAPIQRVTIEVLKAKGGNRTPRKATLCIIQTGQSEKHGSVRLACTPNGKTWYVVAEHPGEGVIAPAPLRHEREAYNMFNSLCEAK

Nearest PDB structures (foldseek):
  6b8j-assembly1_A  TM=5.910E-01  e=1.917E+00  Homo sapiens
  6tlj-assembly1_A  TM=3.995E-01  e=7.778E+00  Homo sapiens

Foldseek 3Di:
DDDDDDDDDPPDPPPPPPPPPPQDWDWDWAFAPDDPDTDTDTAIWGFPDWAQAPVQGIWTWTAHPVRQWIWIWTQDPPPGIYIPHIDRDPVVSVVVRVVRRDHD